Protein AF-K1U0S3-F1 (afdb_monomer_lite)

Radius of gyration: 17.34 Å; chains: 1; bounding box: 49×34×53 Å

Structure (mmCIF, N/CA/C/O backbone):
data_AF-K1U0S3-F1
#
_entry.id   AF-K1U0S3-F1
#
loop_
_atom_site.group_PDB
_atom_site.id
_atom_site.type_symbol
_atom_site.label_atom_id
_atom_site.label_alt_id
_atom_site.label_comp_id
_atom_site.label_asym_id
_atom_site.label_entity_id
_atom_site.label_seq_id
_atom_site.pdbx_PDB_ins_code
_atom_site.Cartn_x
_atom_site.Cartn_y
_atom_site.Cartn_z
_atom_site.occupancy
_atom_site.B_iso_or_equiv
_atom_site.auth_seq_id
_atom_site.auth_comp_id
_atom_site.auth_asym_id
_atom_site.auth_atom_id
_atom_site.pdbx_PDB_model_num
ATOM 1 N N . SER A 1 1 ? 15.479 1.630 17.127 1.00 52.34 1 SER A N 1
ATOM 2 C CA . SER A 1 1 ? 14.117 1.085 17.290 1.00 52.34 1 SER A CA 1
ATOM 3 C C . SER A 1 1 ? 14.225 -0.429 17.315 1.00 52.34 1 SER A C 1
ATOM 5 O O . SER A 1 1 ? 14.933 -0.971 16.481 1.00 52.34 1 SER A O 1
ATOM 7 N N . GLY A 1 2 ? 13.607 -1.102 18.288 1.00 76.00 2 GLY A N 1
ATOM 8 C CA . GLY A 1 2 ? 13.521 -2.566 18.335 1.00 76.00 2 GLY A CA 1
ATOM 9 C C . GLY A 1 2 ? 12.094 -2.990 18.016 1.00 76.00 2 GLY A C 1
ATOM 10 O O . GLY A 1 2 ? 11.308 -3.183 18.935 1.00 76.00 2 GLY A O 1
ATOM 11 N N . ALA A 1 3 ? 11.734 -3.008 16.731 1.00 90.06 3 ALA A N 1
ATOM 12 C CA . ALA A 1 3 ? 10.454 -3.563 16.305 1.00 90.06 3 ALA A CA 1
ATOM 13 C C . ALA A 1 3 ? 10.560 -5.094 16.262 1.00 90.06 3 ALA A C 1
ATOM 15 O O . ALA A 1 3 ? 11.598 -5.628 15.867 1.00 90.06 3 ALA A O 1
ATOM 16 N N . TYR A 1 4 ? 9.493 -5.781 16.656 1.00 93.50 4 TYR A N 1
ATOM 17 C CA . TYR A 1 4 ? 9.371 -7.234 16.592 1.00 93.50 4 TYR A CA 1
ATOM 18 C C . TYR A 1 4 ? 8.106 -7.595 15.821 1.00 93.50 4 TYR A C 1
ATOM 20 O O . TYR A 1 4 ? 7.047 -7.022 16.068 1.00 93.50 4 TYR A O 1
ATOM 28 N N . VAL A 1 5 ? 8.219 -8.560 14.913 1.00 95.38 5 VAL A N 1
ATOM 29 C CA . VAL A 1 5 ? 7.106 -9.103 14.134 1.00 95.38 5 VAL A CA 1
ATOM 30 C C . VAL A 1 5 ? 7.185 -10.626 14.192 1.00 95.38 5 VAL A C 1
ATOM 32 O O . VAL A 1 5 ? 8.215 -11.208 13.848 1.00 95.38 5 VAL A O 1
ATOM 35 N N . MET A 1 6 ? 6.110 -11.275 14.642 1.00 95.31 6 MET A N 1
ATOM 36 C CA . MET A 1 6 ? 6.002 -12.731 14.676 1.00 95.31 6 MET A CA 1
ATOM 37 C C . MET A 1 6 ? 5.524 -13.255 13.322 1.00 95.31 6 MET A C 1
ATOM 39 O O . MET A 1 6 ? 4.383 -13.036 12.920 1.00 95.31 6 MET A O 1
ATOM 43 N N . SER A 1 7 ? 6.413 -13.967 12.632 1.00 93.19 7 SER A N 1
ATOM 44 C CA . SER A 1 7 ? 6.102 -14.636 11.370 1.00 93.19 7 SER A CA 1
ATOM 45 C C . SER A 1 7 ? 5.192 -15.861 11.591 1.00 93.19 7 SER A C 1
ATOM 47 O O . SER A 1 7 ? 5.414 -16.586 12.565 1.00 93.19 7 SER A O 1
ATOM 49 N N . PRO A 1 8 ? 4.224 -16.147 10.693 1.00 93.44 8 PRO A N 1
ATOM 50 C CA . PRO A 1 8 ? 3.930 -15.429 9.449 1.00 93.44 8 PRO A CA 1
ATOM 51 C C . PRO A 1 8 ? 3.064 -14.183 9.665 1.00 93.44 8 PRO A C 1
ATOM 53 O O . PRO A 1 8 ? 1.907 -14.282 10.061 1.00 93.44 8 PRO A O 1
ATOM 56 N N . ALA A 1 9 ? 3.601 -13.017 9.323 1.00 94.62 9 ALA A N 1
ATOM 57 C CA . ALA A 1 9 ? 2.864 -11.768 9.186 1.00 94.62 9 ALA A CA 1
ATOM 58 C C . ALA A 1 9 ? 3.238 -11.124 7.846 1.00 94.62 9 ALA A C 1
ATOM 60 O O . ALA A 1 9 ? 4.341 -11.356 7.345 1.00 94.62 9 ALA A O 1
ATOM 61 N N . LEU A 1 10 ? 2.295 -10.397 7.247 1.00 96.00 10 LEU A N 1
ATOM 62 C CA . LEU A 1 10 ? 2.475 -9.736 5.958 1.00 96.00 10 LEU A CA 1
ATOM 63 C C . LEU A 1 10 ? 2.180 -8.244 6.086 1.00 96.00 10 LEU A C 1
ATOM 65 O O . LEU A 1 10 ? 1.066 -7.836 6.430 1.00 96.00 10 LEU A O 1
ATOM 69 N N . GLU A 1 11 ? 3.166 -7.423 5.747 1.00 96.50 11 GLU A N 1
ATOM 70 C CA . GLU A 1 11 ? 3.048 -5.971 5.727 1.00 96.50 11 GLU A CA 1
ATOM 71 C C . GLU A 1 11 ? 2.938 -5.433 4.299 1.00 96.50 11 GLU A C 1
ATOM 73 O O . GLU A 1 11 ? 3.607 -5.898 3.374 1.00 96.50 11 GLU A O 1
ATOM 78 N N . GLY A 1 12 ? 2.110 -4.403 4.114 1.00 95.56 12 GLY A N 1
ATOM 79 C CA . GLY A 1 12 ? 2.077 -3.657 2.859 1.00 95.56 12 GLY A CA 1
ATOM 80 C C . GLY A 1 12 ? 3.432 -3.004 2.566 1.00 95.56 12 GLY A C 1
ATOM 81 O O . GLY A 1 12 ? 4.156 -2.598 3.481 1.00 95.56 12 GLY A O 1
ATOM 82 N N . ALA A 1 13 ? 3.772 -2.852 1.286 1.00 93.62 13 ALA A N 1
ATOM 83 C CA . ALA A 1 13 ? 5.022 -2.215 0.871 1.00 93.62 13 ALA A CA 1
ATOM 84 C C . ALA A 1 13 ? 5.184 -0.820 1.502 1.00 93.62 13 ALA A C 1
ATOM 86 O O . ALA A 1 13 ? 4.211 -0.082 1.633 1.00 93.62 13 ALA A O 1
ATOM 87 N N . PHE A 1 14 ? 6.408 -0.443 1.885 1.00 93.75 14 PHE A N 1
ATOM 88 C CA . PHE A 1 14 ? 6.705 0.828 2.568 1.00 93.75 14 PHE A CA 1
ATOM 89 C C . PHE A 1 14 ? 5.961 1.038 3.900 1.00 93.75 14 PHE A C 1
ATOM 91 O O . PHE A 1 14 ? 5.760 2.180 4.323 1.00 93.75 14 PHE A O 1
ATOM 98 N N . THR A 1 15 ? 5.554 -0.030 4.589 1.00 95.62 15 THR A N 1
ATOM 99 C CA . THR A 1 15 ? 4.983 0.093 5.936 1.00 95.62 15 THR A CA 1
ATOM 100 C C . THR A 1 15 ? 6.069 0.400 6.964 1.00 95.62 15 THR A C 1
ATOM 102 O O . THR A 1 15 ? 7.077 -0.298 7.058 1.00 95.62 15 THR A O 1
ATOM 105 N N . MET A 1 16 ? 5.860 1.440 7.770 1.00 95.50 16 MET A N 1
ATOM 106 C CA . MET A 1 16 ? 6.682 1.695 8.952 1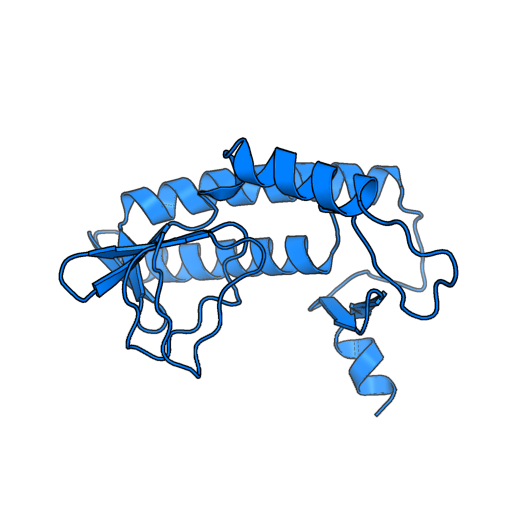.00 95.50 16 MET A CA 1
ATOM 107 C C . MET A 1 16 ? 6.134 0.878 10.124 1.00 95.50 16 MET A C 1
ATOM 109 O O . MET A 1 16 ? 4.984 1.073 10.516 1.00 95.50 16 MET A O 1
ATOM 113 N N . VAL A 1 17 ? 6.963 0.014 10.708 1.00 95.81 17 VAL A N 1
ATOM 114 C CA . VAL A 1 17 ? 6.583 -0.859 11.830 1.00 95.81 17 VAL A CA 1
ATOM 115 C C . VAL A 1 17 ? 7.220 -0.375 13.132 1.00 95.81 17 VAL A C 1
ATOM 117 O O . VAL A 1 17 ? 8.413 -0.061 13.176 1.00 95.81 17 VAL A O 1
ATOM 120 N N . MET A 1 18 ? 6.433 -0.318 14.209 1.00 96.19 18 MET A N 1
ATOM 121 C CA . MET A 1 18 ? 6.891 0.099 15.533 1.00 96.19 18 MET A CA 1
ATOM 122 C C . MET A 1 18 ? 6.225 -0.711 16.649 1.00 96.19 18 MET A C 1
ATOM 124 O O . MET A 1 18 ? 5.009 -0.689 16.794 1.00 96.19 18 MET A O 1
ATOM 128 N N . GLY A 1 19 ? 7.048 -1.313 17.512 1.00 95.62 19 GLY A N 1
ATOM 129 C CA . GLY A 1 19 ? 6.598 -2.080 18.677 1.00 95.62 19 GLY A CA 1
ATOM 130 C C . GLY A 1 19 ? 6.632 -3.592 18.444 1.00 95.62 19 GLY A C 1
ATOM 131 O O . GLY A 1 19 ? 7.375 -4.056 17.578 1.00 95.62 19 GLY A O 1
ATOM 132 N N . HIS A 1 20 ? 5.892 -4.355 19.257 1.00 95.44 20 HIS A N 1
ATOM 133 C CA . HIS A 1 20 ? 5.933 -5.824 19.265 1.00 95.44 20 HIS A CA 1
ATOM 134 C C . HIS A 1 20 ? 4.630 -6.431 18.734 1.00 95.44 20 HIS A C 1
ATOM 136 O O . HIS A 1 20 ? 3.624 -6.507 19.430 1.00 95.44 20 HIS A O 1
ATOM 142 N N . HIS A 1 21 ? 4.661 -6.916 17.499 1.00 95.94 21 HIS A N 1
ATOM 143 C CA . HIS A 1 21 ? 3.521 -7.508 16.812 1.00 95.94 21 HIS A CA 1
ATOM 144 C C . HIS A 1 21 ? 3.604 -9.035 16.879 1.00 95.94 21 HIS A C 1
ATOM 146 O O . HIS A 1 21 ? 4.272 -9.668 16.068 1.00 95.94 21 HIS A O 1
ATOM 152 N N . THR A 1 22 ? 2.939 -9.643 17.862 1.00 93.81 22 THR A N 1
ATOM 153 C CA . THR A 1 22 ? 2.934 -11.105 18.080 1.00 93.81 22 THR A CA 1
ATOM 154 C C . THR A 1 22 ? 1.844 -11.840 17.296 1.00 93.81 22 THR A C 1
ATOM 156 O O . THR A 1 22 ? 1.819 -13.066 17.268 1.00 93.81 22 THR A O 1
ATOM 159 N N . HIS A 1 23 ? 0.936 -11.114 16.642 1.00 92.12 23 HIS A N 1
ATOM 160 C CA . HIS A 1 23 ? -0.129 -11.703 15.838 1.00 92.12 23 HIS A CA 1
ATOM 161 C C . HIS A 1 23 ? 0.249 -11.776 14.355 1.00 92.12 23 HIS A C 1
ATOM 163 O O . HIS A 1 23 ? 0.803 -10.832 13.790 1.00 92.12 23 HIS A O 1
ATOM 169 N N . HIS A 1 24 ? -0.155 -12.879 13.722 1.00 93.88 24 HIS A N 1
ATOM 170 C CA . HIS A 1 24 ? -0.001 -13.168 12.291 1.00 93.88 24 HIS A CA 1
ATOM 171 C C . HIS A 1 24 ? -0.968 -12.328 11.440 1.00 93.88 24 HIS A C 1
ATOM 173 O O . HIS A 1 24 ? -1.972 -12.853 10.938 1.00 93.88 24 HIS A O 1
ATOM 179 N N . HIS A 1 25 ? -0.751 -11.016 11.405 1.00 95.56 25 HIS A N 1
ATOM 180 C CA . HIS A 1 25 ? -1.581 -10.064 10.676 1.00 95.56 25 HIS A CA 1
ATOM 181 C C . HIS A 1 25 ? -1.295 -10.099 9.173 1.00 95.56 25 HIS A C 1
ATOM 183 O O . HIS A 1 25 ? -0.206 -10.482 8.749 1.00 95.56 25 HIS A O 1
ATOM 189 N N . ASP A 1 26 ? -2.277 -9.678 8.377 1.00 96.56 26 ASP A N 1
ATOM 190 C CA . ASP A 1 26 ? -2.116 -9.504 6.932 1.00 96.56 26 ASP A CA 1
ATOM 191 C C . ASP A 1 26 ? -2.608 -8.120 6.509 1.00 96.56 26 ASP A C 1
ATOM 193 O O . ASP A 1 26 ? -3.804 -7.839 6.426 1.00 96.56 26 ASP A O 1
ATOM 197 N N . THR A 1 27 ? -1.649 -7.240 6.261 1.00 96.62 27 THR A N 1
ATOM 198 C CA . THR A 1 27 ? -1.861 -5.863 5.813 1.00 96.62 27 THR A CA 1
ATOM 199 C C . THR A 1 27 ? -1.249 -5.624 4.437 1.00 96.62 27 THR A C 1
ATOM 201 O O . THR A 1 27 ? -1.017 -4.478 4.056 1.00 96.62 27 THR A O 1
ATOM 204 N N . SER A 1 28 ? -1.010 -6.695 3.670 1.00 94.50 28 SER A N 1
ATOM 205 C CA . SER A 1 28 ? -0.411 -6.642 2.328 1.00 94.50 28 SER A CA 1
ATOM 206 C C . SER A 1 28 ? -1.159 -5.706 1.369 1.00 94.50 28 SER A C 1
ATOM 208 O O . SER A 1 28 ? -0.539 -5.054 0.530 1.00 94.50 28 SER A O 1
ATOM 210 N N . ALA A 1 29 ? -2.477 -5.572 1.548 1.00 94.31 29 ALA A N 1
ATOM 211 C CA . ALA A 1 29 ? -3.326 -4.659 0.788 1.00 94.31 29 ALA A CA 1
ATOM 212 C C . ALA A 1 29 ? -3.114 -3.168 1.119 1.00 94.31 29 ALA A C 1
ATOM 214 O O . ALA A 1 29 ? -3.593 -2.326 0.374 1.00 94.31 29 ALA A O 1
ATOM 215 N N . PHE A 1 30 ? -2.416 -2.809 2.203 1.00 97.88 30 PHE A N 1
ATOM 216 C CA . PHE A 1 30 ? -2.314 -1.430 2.701 1.00 97.88 30 PHE A CA 1
ATOM 217 C C . PHE A 1 30 ? -0.876 -0.890 2.620 1.00 97.88 30 PHE A C 1
ATOM 219 O O . PHE A 1 30 ? -0.199 -0.771 3.649 1.00 97.88 30 PHE A O 1
ATOM 226 N N . PRO A 1 31 ? -0.372 -0.520 1.428 1.00 97.06 31 PRO A N 1
ATOM 227 C CA . PRO A 1 31 ? 0.973 0.029 1.292 1.00 97.06 31 PRO A CA 1
ATOM 228 C C . PRO A 1 31 ? 1.089 1.404 1.966 1.00 97.06 31 PRO A C 1
ATOM 230 O O . PRO A 1 31 ? 0.094 2.092 2.205 1.00 97.06 31 PRO A O 1
ATOM 233 N N . PHE A 1 32 ? 2.318 1.827 2.253 1.00 97.44 32 PHE A N 1
ATOM 234 C CA . PHE A 1 32 ? 2.648 3.107 2.881 1.00 97.44 32 PHE A CA 1
ATOM 235 C C . PHE A 1 32 ? 1.933 3.338 4.218 1.00 97.44 32 PHE A C 1
ATOM 237 O O . PHE A 1 32 ? 1.585 4.468 4.565 1.00 97.44 32 PHE A O 1
ATOM 244 N N . SER A 1 33 ? 1.689 2.280 4.982 1.00 98.00 33 SER A N 1
ATOM 245 C CA . SER A 1 33 ? 0.993 2.374 6.263 1.00 98.00 33 SER A CA 1
ATOM 246 C C . SER A 1 33 ? 1.954 2.602 7.422 1.00 98.00 33 SER A C 1
ATOM 248 O O . SER A 1 33 ? 3.157 2.375 7.314 1.00 98.00 33 SER A O 1
ATOM 250 N N . TYR A 1 34 ? 1.421 3.034 8.561 1.00 97.50 34 TYR A N 1
ATOM 251 C CA . TYR A 1 34 ? 2.094 2.836 9.846 1.00 97.50 34 TYR A CA 1
ATOM 252 C C . TYR A 1 34 ? 1.418 1.686 10.578 1.00 97.50 34 TYR A C 1
ATOM 254 O O . TYR A 1 34 ? 0.194 1.678 10.705 1.00 97.50 34 TYR A O 1
ATOM 262 N N . LEU A 1 35 ? 2.217 0.757 11.085 1.00 97.56 35 LEU A N 1
ATOM 263 C CA . LEU A 1 35 ? 1.784 -0.316 11.962 1.00 97.56 35 LEU A CA 1
ATOM 264 C C . LEU A 1 35 ? 2.423 -0.089 13.333 1.00 97.56 35 LEU A C 1
ATOM 266 O O . LEU A 1 35 ? 3.645 -0.131 13.470 1.00 97.56 35 LEU A O 1
ATOM 270 N N . ILE A 1 36 ? 1.597 0.227 14.329 1.00 97.31 36 ILE A N 1
ATOM 271 C CA . ILE A 1 36 ? 2.061 0.611 15.665 1.00 97.31 36 ILE A CA 1
ATOM 272 C C . ILE A 1 36 ? 1.412 -0.287 16.708 1.00 97.31 36 ILE A C 1
ATOM 274 O O . ILE A 1 36 ? 0.187 -0.379 16.776 1.00 97.31 36 ILE A O 1
ATOM 278 N N . GLU A 1 37 ? 2.225 -0.935 17.534 1.00 96.38 37 GLU A N 1
ATOM 279 C CA . GLU A 1 37 ? 1.731 -1.622 18.721 1.00 96.38 37 GLU A CA 1
ATOM 280 C C . GLU A 1 37 ? 1.374 -0.600 19.800 1.00 96.38 37 GLU A C 1
ATOM 282 O O . GLU A 1 37 ? 2.128 0.331 20.101 1.00 96.38 37 GLU A O 1
ATOM 287 N N . LYS A 1 38 ? 0.184 -0.767 20.369 1.00 94.56 38 LYS A N 1
ATOM 288 C CA . LYS A 1 38 ? -0.249 -0.041 21.552 1.00 94.56 38 LYS A CA 1
ATOM 289 C C . LYS A 1 38 ? -1.183 -0.927 22.361 1.00 94.56 38 LYS A C 1
ATOM 291 O O . LYS A 1 38 ? -2.205 -1.364 21.839 1.00 94.56 38 LYS A O 1
ATOM 296 N N . GLN A 1 39 ? -0.895 -1.085 23.653 1.00 90.12 39 GLN A N 1
ATOM 297 C CA . GLN A 1 39 ? -1.729 -1.877 24.568 1.00 90.12 39 GLN A CA 1
ATOM 298 C C . GLN A 1 39 ? -1.948 -3.304 24.037 1.00 90.12 39 GLN A C 1
ATOM 300 O O . GLN A 1 39 ? -3.082 -3.772 23.986 1.00 90.12 39 GLN A O 1
ATOM 305 N N . GLU A 1 40 ? -0.874 -3.949 23.571 1.00 90.19 40 GLU A N 1
ATOM 306 C CA . GLU A 1 40 ? -0.869 -5.319 23.031 1.00 90.19 40 GLU A CA 1
ATOM 307 C C . GLU A 1 40 ? -1.691 -5.497 21.740 1.00 90.19 40 GLU A C 1
ATOM 309 O O . GLU A 1 40 ? -1.845 -6.604 21.228 1.00 90.19 40 GLU A O 1
ATOM 314 N N . ARG A 1 41 ? -2.198 -4.401 21.161 1.00 94.75 41 ARG A N 1
ATOM 315 C CA . ARG A 1 41 ? -2.945 -4.393 19.899 1.00 94.75 41 ARG A CA 1
ATOM 316 C C . ARG A 1 41 ? -2.120 -3.734 18.806 1.00 94.75 41 ARG A C 1
ATOM 318 O O . ARG A 1 41 ? -1.444 -2.730 19.021 1.00 94.75 41 ARG A O 1
ATOM 325 N N . SER A 1 42 ? -2.231 -4.276 17.599 1.00 97.38 42 SER A N 1
ATOM 326 C CA . SER A 1 42 ? -1.607 -3.708 16.405 1.00 97.38 42 SER A CA 1
ATOM 327 C C . SER A 1 42 ? -2.561 -2.719 15.745 1.00 97.38 42 SER A C 1
ATOM 329 O O . SER A 1 42 ? -3.612 -3.114 15.241 1.00 97.38 42 SER A O 1
ATOM 331 N N . PHE A 1 43 ? -2.205 -1.438 15.745 1.00 98.12 43 PHE A N 1
ATOM 332 C CA . PHE A 1 43 ? -2.972 -0.388 15.086 1.00 98.12 43 PHE A CA 1
ATOM 333 C C . PHE A 1 43 ? -2.390 -0.087 13.712 1.00 98.12 43 PHE A C 1
ATOM 335 O O . PHE A 1 43 ? -1.219 0.279 13.593 1.00 98.12 43 PHE A O 1
ATOM 342 N N . LEU A 1 44 ? -3.232 -0.196 12.690 1.00 98.50 44 LEU A N 1
ATOM 343 C CA . LEU A 1 44 ? -2.895 0.164 11.325 1.00 98.50 44 LEU A CA 1
ATOM 344 C C . LEU A 1 44 ? -3.399 1.583 11.036 1.00 98.50 44 LEU A C 1
ATOM 346 O O . LEU A 1 44 ? -4.552 1.930 11.301 1.00 98.50 44 LEU A O 1
ATOM 350 N N . MET A 1 45 ? -2.522 2.413 10.481 1.00 98.56 45 MET A N 1
ATOM 351 C CA . MET A 1 45 ? -2.850 3.735 9.956 1.00 98.56 45 MET A CA 1
ATOM 352 C C . MET A 1 45 ? -2.592 3.737 8.447 1.00 98.56 45 MET A C 1
ATOM 354 O O . MET A 1 45 ? -1.451 3.974 8.027 1.00 98.56 45 MET A O 1
ATOM 358 N N . PRO A 1 46 ? -3.631 3.456 7.640 1.00 98.56 46 PRO A N 1
ATOM 359 C CA . PRO A 1 46 ? -3.486 3.293 6.202 1.00 98.56 46 PRO A CA 1
ATOM 360 C C . PRO A 1 46 ? -2.953 4.562 5.533 1.00 98.56 46 PRO A C 1
ATOM 362 O O . PRO A 1 46 ? -3.402 5.673 5.831 1.00 98.56 46 PRO A O 1
ATOM 365 N N . GLY A 1 47 ? -1.961 4.403 4.658 1.00 98.06 47 GLY A N 1
ATOM 366 C CA . GLY A 1 47 ? -1.371 5.488 3.870 1.00 98.06 47 GLY A CA 1
ATOM 367 C C . GLY A 1 47 ? -0.610 6.553 4.673 1.00 98.06 47 GLY A C 1
ATOM 368 O O . GLY A 1 47 ? -0.163 7.542 4.097 1.00 98.06 47 GLY A O 1
ATOM 369 N N . ALA A 1 48 ? -0.440 6.398 5.992 1.00 97.69 48 ALA A N 1
ATOM 370 C CA . ALA A 1 48 ? 0.195 7.409 6.842 1.00 97.69 48 ALA A CA 1
ATOM 371 C C . ALA A 1 48 ? 1.631 7.762 6.406 1.00 97.69 48 ALA A C 1
ATOM 373 O O . ALA A 1 48 ? 2.045 8.923 6.508 1.00 97.69 48 ALA A O 1
ATOM 374 N N . ASN A 1 49 ? 2.364 6.787 5.865 1.00 96.69 49 ASN A N 1
ATOM 375 C CA . ASN A 1 49 ? 3.732 6.964 5.397 1.00 96.69 49 ASN A CA 1
ATOM 376 C C . ASN A 1 49 ? 3.821 7.738 4.067 1.00 96.69 49 ASN A C 1
ATOM 378 O O . ASN A 1 49 ? 4.891 8.247 3.747 1.00 96.69 49 ASN A O 1
ATOM 382 N N . LEU A 1 50 ? 2.720 7.918 3.319 1.00 95.62 50 LEU A N 1
ATOM 383 C CA . LEU A 1 50 ? 2.704 8.720 2.078 1.00 95.62 50 LEU A CA 1
ATOM 384 C C . LEU A 1 50 ? 3.106 10.182 2.316 1.00 95.62 50 LEU A C 1
ATOM 386 O O . LEU A 1 50 ? 3.623 10.842 1.423 1.00 95.62 50 LEU A O 1
ATOM 390 N N . THR A 1 51 ? 2.859 10.698 3.523 1.00 90.94 51 THR A N 1
ATOM 391 C CA . THR A 1 51 ? 3.150 12.096 3.887 1.00 90.94 51 THR A CA 1
ATOM 392 C C . THR A 1 51 ? 4.466 12.277 4.640 1.00 90.94 51 THR A C 1
ATOM 394 O O . THR A 1 51 ? 4.717 13.353 5.179 1.00 90.94 51 THR A O 1
ATOM 397 N N . SER A 1 52 ? 5.292 11.232 4.740 1.00 91.62 52 SER A N 1
ATOM 398 C CA . SER A 1 52 ? 6.523 11.283 5.525 1.00 91.62 52 SER A CA 1
ATOM 399 C C . SER A 1 52 ? 7.732 11.666 4.663 1.00 91.62 52 SER A C 1
ATOM 401 O O . SER A 1 52 ? 7.917 11.172 3.550 1.00 91.62 52 SER A O 1
ATOM 403 N N . TYR A 1 53 ? 8.621 12.496 5.219 1.00 88.62 53 TYR A N 1
ATOM 404 C CA . TYR A 1 53 ? 9.955 12.719 4.643 1.00 88.62 53 TYR A CA 1
ATOM 405 C C . TYR A 1 53 ? 10.786 11.429 4.594 1.00 88.62 53 TYR A C 1
ATOM 407 O O . TYR A 1 53 ? 11.689 11.314 3.772 1.00 88.62 53 TYR A O 1
ATOM 415 N N . GLY A 1 54 ? 10.487 10.461 5.470 1.00 90.06 54 GLY A N 1
ATOM 416 C CA . GLY A 1 54 ? 11.143 9.157 5.484 1.00 90.06 54 GLY A CA 1
ATOM 417 C C . GLY A 1 54 ? 10.941 8.411 4.169 1.00 90.06 54 GLY A C 1
ATOM 418 O O . GLY A 1 54 ? 11.921 7.952 3.595 1.00 90.06 54 GLY A O 1
ATOM 419 N N . THR A 1 55 ? 9.707 8.386 3.658 1.00 91.81 55 THR A N 1
ATOM 420 C CA . THR A 1 55 ? 9.370 7.754 2.376 1.00 91.81 55 THR A CA 1
ATOM 421 C C . THR A 1 55 ? 10.095 8.413 1.216 1.00 91.81 55 THR A C 1
ATOM 423 O O . THR A 1 55 ? 10.748 7.716 0.451 1.00 91.81 55 THR A O 1
ATOM 426 N N . VAL A 1 56 ? 10.043 9.745 1.106 1.00 91.06 56 VAL A N 1
ATOM 427 C CA . VAL A 1 56 ? 10.740 10.479 0.031 1.00 91.06 56 VAL A CA 1
ATOM 428 C C . VAL A 1 56 ? 12.234 10.172 0.062 1.00 91.06 56 VAL A C 1
ATOM 430 O O . VAL A 1 56 ? 12.810 9.760 -0.941 1.00 91.06 56 VAL A O 1
ATOM 433 N N . ARG A 1 57 ? 12.843 10.274 1.247 1.00 91.88 57 ARG A N 1
ATOM 434 C CA . ARG A 1 57 ? 14.257 9.962 1.428 1.00 91.88 57 ARG A CA 1
ATOM 435 C C . ARG A 1 57 ? 14.568 8.523 1.039 1.00 91.88 57 ARG A C 1
ATOM 437 O O . ARG A 1 57 ? 15.594 8.299 0.418 1.00 91.88 57 ARG A O 1
ATOM 444 N N . ASP A 1 58 ? 13.748 7.549 1.427 1.00 89.88 58 ASP A N 1
ATOM 445 C CA . ASP A 1 58 ? 14.006 6.146 1.101 1.00 89.88 58 ASP A CA 1
ATOM 446 C C . ASP A 1 58 ? 13.873 5.889 -0.408 1.00 89.88 58 ASP A C 1
ATOM 448 O O . ASP A 1 58 ? 14.733 5.216 -0.976 1.00 89.88 58 ASP A O 1
ATOM 452 N N . LEU A 1 59 ? 12.884 6.496 -1.070 1.00 91.12 59 LEU A N 1
ATOM 453 C CA . LEU A 1 59 ? 12.710 6.430 -2.524 1.00 91.12 59 LEU A CA 1
ATOM 454 C C . LEU A 1 59 ? 13.896 7.028 -3.293 1.00 91.12 59 LEU A C 1
ATOM 456 O O . LEU A 1 59 ? 14.294 6.472 -4.307 1.00 91.12 59 LEU A O 1
ATOM 460 N N . GLU A 1 60 ? 14.495 8.117 -2.809 1.00 92.81 60 GLU A N 1
ATOM 461 C CA . GLU A 1 60 ? 15.682 8.733 -3.429 1.00 92.81 60 GLU A CA 1
ATOM 462 C C . GLU A 1 60 ? 16.981 7.991 -3.082 1.00 92.81 60 GLU A C 1
ATOM 464 O O . GLU A 1 60 ? 17.897 7.853 -3.897 1.00 92.81 60 GLU A O 1
ATOM 469 N N . LYS A 1 61 ? 17.071 7.495 -1.846 1.00 93.25 61 LYS A N 1
ATOM 470 C CA . LYS A 1 61 ? 18.270 6.872 -1.283 1.00 93.25 61 LYS A CA 1
ATOM 471 C C . LYS A 1 61 ? 18.619 5.561 -1.971 1.00 93.25 61 LYS A C 1
ATOM 473 O O . LYS A 1 61 ? 19.807 5.301 -2.145 1.00 93.25 61 LYS A O 1
ATOM 478 N N . TRP A 1 62 ? 17.640 4.708 -2.274 1.00 91.19 62 TRP A N 1
ATOM 479 C CA . TRP A 1 62 ? 17.926 3.385 -2.840 1.00 91.19 62 TRP A CA 1
ATOM 480 C C . TRP A 1 62 ? 18.511 3.451 -4.258 1.00 91.19 62 TRP A C 1
ATOM 482 O O . TRP A 1 62 ? 19.579 2.867 -4.439 1.00 91.19 62 TRP A O 1
ATOM 492 N N . PRO A 1 63 ? 17.944 4.223 -5.208 1.00 93.12 63 PRO A N 1
ATOM 493 C CA . PRO A 1 63 ? 18.573 4.472 -6.506 1.00 93.12 63 PRO A CA 1
ATOM 494 C C . PRO A 1 63 ? 19.973 5.066 -6.375 1.00 93.12 63 PRO A C 1
ATOM 496 O O . PRO A 1 63 ? 20.917 4.577 -6.984 1.00 93.12 63 PRO A O 1
ATOM 499 N N . ALA A 1 64 ? 20.136 6.091 -5.531 1.00 95.19 64 ALA A N 1
ATOM 500 C CA . ALA A 1 64 ? 21.419 6.774 -5.360 1.00 95.19 64 ALA A CA 1
ATOM 501 C C . ALA A 1 64 ? 22.515 5.877 -4.755 1.00 95.19 64 ALA A C 1
ATOM 503 O O . ALA A 1 64 ? 23.700 6.190 -4.853 1.00 95.19 64 ALA A O 1
ATOM 504 N N . ARG A 1 65 ? 22.129 4.779 -4.096 1.00 94.31 65 ARG A N 1
ATOM 505 C CA . ARG A 1 65 ? 23.042 3.790 -3.512 1.00 94.31 65 ARG A CA 1
ATOM 506 C C . ARG A 1 65 ? 23.211 2.543 -4.372 1.00 94.31 65 ARG A C 1
ATOM 508 O O . ARG A 1 65 ? 23.951 1.650 -3.957 1.00 94.31 65 ARG A O 1
ATOM 515 N N . ASP A 1 66 ? 22.556 2.460 -5.529 1.00 93.38 66 ASP A N 1
ATOM 516 C CA . ASP A 1 66 ? 22.756 1.339 -6.438 1.00 93.38 66 ASP A CA 1
ATOM 517 C C . ASP A 1 66 ? 24.130 1.450 -7.115 1.00 93.38 66 ASP A C 1
ATOM 519 O O . ASP A 1 66 ? 24.320 2.148 -8.106 1.00 93.38 66 ASP A O 1
ATOM 523 N N . GLY A 1 67 ? 25.120 0.775 -6.529 1.00 93.06 67 GLY A N 1
ATOM 524 C CA . GLY A 1 67 ? 26.491 0.701 -7.035 1.00 93.06 67 GLY A CA 1
ATOM 525 C C . GLY A 1 67 ? 26.778 -0.551 -7.865 1.00 93.06 67 GLY A C 1
ATOM 526 O O . GLY A 1 67 ? 27.946 -0.904 -8.038 1.00 93.06 67 GLY A O 1
ATOM 527 N N . ARG A 1 68 ? 25.750 -1.287 -8.313 1.00 93.38 68 ARG A N 1
ATOM 528 C CA . ARG A 1 68 ? 25.942 -2.547 -9.045 1.00 93.38 68 ARG A CA 1
ATOM 529 C C . ARG A 1 68 ? 26.624 -2.296 -10.390 1.00 93.38 68 ARG A C 1
ATOM 531 O O . ARG A 1 68 ? 26.099 -1.598 -11.251 1.00 93.38 68 ARG A O 1
ATOM 538 N N . THR A 1 69 ? 27.766 -2.946 -10.598 1.00 94.56 69 THR A N 1
ATOM 539 C CA . THR A 1 69 ? 28.496 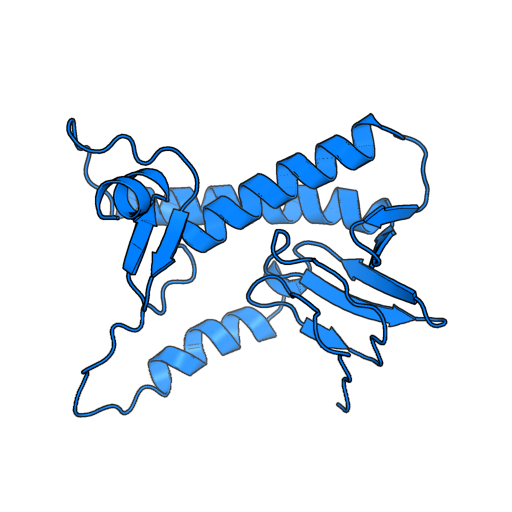-2.942 -11.877 1.00 94.56 69 THR A CA 1
ATOM 540 C C . THR A 1 69 ? 28.003 -4.019 -12.843 1.00 94.56 69 THR A C 1
ATOM 542 O O . THR A 1 69 ? 28.165 -3.886 -14.052 1.00 94.56 69 THR A O 1
ATOM 545 N N . VAL A 1 70 ? 27.381 -5.080 -12.322 1.00 92.44 70 VAL A N 1
ATOM 546 C CA . VAL A 1 70 ? 26.769 -6.163 -13.100 1.00 92.44 70 VAL A CA 1
ATOM 547 C C . VAL A 1 70 ? 25.307 -6.294 -12.672 1.00 92.44 70 VAL A C 1
ATOM 549 O O . VAL A 1 70 ? 25.021 -6.636 -11.527 1.00 92.44 70 VAL A O 1
ATOM 552 N N . GLN A 1 71 ? 24.378 -6.020 -13.587 1.00 89.06 71 GLN A N 1
ATOM 553 C CA . GLN A 1 71 ? 22.938 -5.938 -13.315 1.00 89.06 71 GLN A CA 1
ATOM 554 C C . GLN A 1 71 ? 22.221 -7.208 -13.794 1.00 89.06 71 GLN A C 1
ATOM 556 O O . GLN A 1 71 ? 21.579 -7.216 -14.839 1.00 89.06 71 GLN A O 1
ATOM 561 N N . ARG A 1 72 ? 22.386 -8.316 -13.058 1.00 89.56 72 ARG A N 1
ATOM 562 C CA . ARG A 1 72 ? 21.709 -9.592 -13.382 1.00 89.56 72 ARG A CA 1
ATOM 563 C C . ARG A 1 72 ? 20.237 -9.607 -12.968 1.00 89.56 72 ARG A C 1
ATOM 565 O O . ARG A 1 72 ? 19.452 -10.308 -13.594 1.00 89.56 72 ARG A O 1
ATOM 572 N N . ASP A 1 73 ? 19.893 -8.820 -11.954 1.00 87.81 73 ASP A N 1
ATOM 573 C CA . ASP A 1 73 ? 18.533 -8.684 -11.440 1.00 87.81 73 ASP A CA 1
ATOM 574 C C . ASP A 1 73 ? 17.896 -7.392 -11.956 1.00 87.81 73 ASP A C 1
ATOM 576 O O . ASP A 1 73 ? 18.517 -6.318 -11.895 1.00 87.81 73 ASP A O 1
ATOM 580 N N . ALA A 1 74 ? 16.640 -7.481 -12.395 1.00 88.62 74 ALA A N 1
ATOM 581 C CA . ALA A 1 74 ? 15.828 -6.309 -12.680 1.00 88.62 74 ALA A CA 1
ATOM 582 C C . ALA A 1 74 ? 15.365 -5.695 -11.351 1.00 88.62 74 ALA A C 1
ATOM 584 O O . ALA A 1 74 ? 14.648 -6.317 -10.574 1.00 88.62 74 ALA A O 1
ATOM 585 N N . ILE A 1 75 ? 15.806 -4.467 -11.072 1.00 89.31 75 ILE A N 1
ATOM 586 C CA . ILE A 1 75 ? 15.320 -3.682 -9.935 1.00 89.31 75 ILE A CA 1
ATOM 587 C C . ILE A 1 75 ? 14.631 -2.458 -10.507 1.00 89.31 75 ILE A C 1
ATOM 589 O O . ILE A 1 75 ? 15.268 -1.644 -11.176 1.00 89.31 75 ILE A O 1
ATOM 593 N N . ASN A 1 76 ? 13.337 -2.338 -10.239 1.00 89.69 76 ASN A N 1
ATOM 594 C CA . ASN A 1 76 ? 12.575 -1.151 -10.568 1.00 89.69 76 ASN A CA 1
ATOM 595 C C . ASN A 1 76 ? 12.447 -0.278 -9.313 1.00 89.69 76 ASN A C 1
ATOM 597 O O . ASN A 1 76 ? 11.954 -0.725 -8.278 1.00 89.69 76 ASN A O 1
ATOM 601 N N . PHE A 1 77 ? 12.931 0.960 -9.404 1.00 90.19 77 PHE A N 1
ATOM 602 C CA . PHE A 1 77 ? 12.906 1.916 -8.298 1.00 90.19 77 PHE A CA 1
ATOM 603 C C . PHE A 1 77 ? 11.736 2.907 -8.364 1.00 90.19 77 PHE A C 1
ATOM 605 O O . PHE A 1 77 ? 11.620 3.784 -7.506 1.00 90.19 77 PHE A O 1
ATOM 612 N N . GLU A 1 78 ? 10.881 2.819 -9.380 1.00 89.06 78 GLU A N 1
ATOM 613 C CA . GLU A 1 78 ? 9.766 3.740 -9.545 1.00 89.06 78 GLU A CA 1
ATOM 614 C C . GLU A 1 78 ? 8.726 3.535 -8.444 1.00 89.06 78 GLU A C 1
ATOM 616 O O . GLU A 1 78 ? 8.168 2.454 -8.269 1.00 89.06 78 GLU A O 1
ATOM 621 N N . ALA A 1 79 ? 8.422 4.607 -7.714 1.00 85.69 79 ALA A N 1
ATOM 622 C CA . ALA A 1 79 ? 7.376 4.597 -6.693 1.00 85.69 79 ALA A CA 1
ATOM 623 C C . ALA A 1 79 ? 5.962 4.612 -7.297 1.00 85.69 79 ALA A C 1
ATOM 625 O O . ALA A 1 79 ? 5.016 4.106 -6.696 1.00 85.69 79 ALA A O 1
ATOM 626 N N . CYS A 1 80 ? 5.811 5.218 -8.477 1.00 91.56 80 CYS A N 1
ATOM 627 C CA . CYS A 1 80 ? 4.548 5.298 -9.203 1.00 91.56 80 CYS A CA 1
ATOM 628 C C . CYS A 1 80 ? 4.495 4.168 -10.225 1.00 91.56 80 CYS A C 1
ATOM 630 O O . CYS A 1 80 ? 4.794 4.368 -11.395 1.00 91.56 80 CYS A O 1
ATOM 632 N N . ASN A 1 81 ? 4.156 2.975 -9.748 1.00 92.81 81 ASN A N 1
ATOM 633 C CA . ASN A 1 81 ? 4.070 1.773 -10.565 1.00 92.81 81 ASN A CA 1
ATOM 634 C C . ASN A 1 81 ? 2.702 1.086 -10.394 1.00 92.81 81 ASN A C 1
ATOM 636 O O . ASN A 1 81 ? 1.997 1.346 -9.404 1.00 92.81 81 ASN A O 1
ATOM 640 N N . PRO A 1 82 ? 2.288 0.215 -11.331 1.00 92.88 82 PRO A N 1
ATOM 641 C CA . PRO A 1 82 ? 0.948 -0.359 -11.299 1.00 92.88 82 PRO A CA 1
ATOM 642 C C . PRO A 1 82 ? 0.753 -1.380 -10.168 1.00 92.88 82 PRO A C 1
ATOM 644 O O . PRO A 1 82 ? -0.371 -1.548 -9.699 1.00 92.88 82 PRO A O 1
ATOM 647 N N . TYR A 1 83 ? 1.823 -1.999 -9.655 1.00 94.19 83 TYR A N 1
ATOM 648 C CA . TYR A 1 83 ? 1.752 -2.884 -8.488 1.00 94.19 83 TYR A CA 1
ATOM 649 C C . TYR A 1 83 ? 1.340 -2.117 -7.218 1.00 94.19 83 TYR A C 1
ATOM 651 O O . TYR A 1 83 ? 0.337 -2.453 -6.584 1.00 94.19 83 TYR A O 1
ATOM 659 N N . LEU A 1 84 ? 2.051 -1.037 -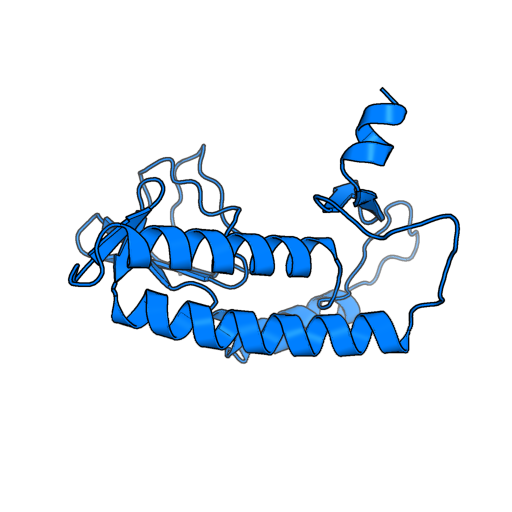6.880 1.00 95.19 84 LEU A N 1
ATOM 660 C CA . LEU A 1 84 ? 1.739 -0.197 -5.719 1.00 95.19 84 LEU A CA 1
ATOM 661 C C . LEU A 1 84 ? 0.416 0.550 -5.898 1.00 95.19 84 LEU A C 1
ATOM 663 O O . LEU A 1 84 ? -0.370 0.637 -4.956 1.00 95.19 84 LEU A O 1
ATOM 667 N N . THR A 1 85 ? 0.143 1.059 -7.103 1.00 95.38 85 THR A N 1
ATOM 668 C CA . THR A 1 85 ? -1.116 1.763 -7.398 1.00 95.38 85 THR A CA 1
ATOM 669 C C . THR A 1 85 ? -2.312 0.820 -7.293 1.00 95.38 85 THR A C 1
ATOM 671 O O . THR A 1 85 ? -3.315 1.173 -6.675 1.00 95.38 85 THR A O 1
ATOM 674 N N . GLY A 1 86 ? -2.187 -0.407 -7.807 1.00 94.50 86 GLY A N 1
ATOM 675 C CA . GLY A 1 86 ? -3.196 -1.453 -7.660 1.00 94.50 86 GLY A CA 1
ATOM 676 C C . GLY A 1 86 ? -3.444 -1.838 -6.201 1.00 94.50 86 GLY A C 1
ATOM 677 O O . GLY A 1 86 ? -4.594 -2.016 -5.805 1.00 94.50 86 GLY A O 1
ATOM 678 N N . ALA A 1 87 ? -2.393 -1.905 -5.378 1.00 95.00 87 ALA A N 1
ATOM 679 C CA . ALA A 1 87 ? -2.539 -2.132 -3.942 1.00 95.00 87 ALA A CA 1
ATOM 680 C C . ALA A 1 87 ? -3.253 -0.960 -3.241 1.00 95.00 87 ALA A C 1
ATOM 682 O O . ALA A 1 87 ? -4.132 -1.189 -2.419 1.00 95.00 87 ALA A O 1
ATOM 683 N N . MET A 1 88 ? -2.956 0.296 -3.598 1.00 97.44 88 MET A N 1
ATOM 684 C CA . MET A 1 88 ? -3.678 1.457 -3.054 1.00 97.44 88 MET A CA 1
ATOM 685 C C . MET A 1 88 ? -5.164 1.465 -3.441 1.00 97.44 88 MET A C 1
ATOM 687 O O . MET A 1 88 ? -5.992 1.831 -2.612 1.00 97.44 88 MET A O 1
ATOM 691 N N . LEU A 1 89 ? -5.512 1.049 -4.663 1.00 96.50 89 LEU A N 1
ATOM 692 C CA . LEU A 1 89 ? -6.910 0.889 -5.085 1.00 96.50 89 LEU A CA 1
ATOM 693 C C . LEU A 1 89 ? -7.627 -0.166 -4.229 1.00 96.50 89 LEU A C 1
ATOM 695 O O . LEU A 1 89 ? -8.671 0.122 -3.654 1.00 96.50 89 LEU A O 1
ATOM 699 N N . GLN A 1 90 ? -7.007 -1.336 -4.035 1.00 95.81 90 GLN A N 1
ATOM 700 C CA . GLN A 1 90 ? -7.539 -2.379 -3.145 1.00 95.81 90 GLN A CA 1
ATOM 701 C C . GLN A 1 90 ? -7.683 -1.893 -1.698 1.00 95.81 90 GLN A C 1
ATOM 703 O O . GLN A 1 90 ? -8.645 -2.249 -1.019 1.00 95.81 90 GLN A O 1
ATOM 708 N N . ALA A 1 91 ? -6.749 -1.067 -1.218 1.00 97.94 91 ALA A N 1
ATOM 709 C CA . ALA A 1 91 ? -6.844 -0.453 0.099 1.00 97.94 91 ALA A CA 1
ATOM 710 C C . ALA A 1 91 ? -8.079 0.449 0.209 1.00 97.94 91 ALA A C 1
ATOM 712 O O . ALA A 1 91 ? -8.784 0.387 1.210 1.00 97.94 91 ALA A O 1
ATOM 713 N N . VAL A 1 92 ? -8.346 1.285 -0.801 1.00 98.44 92 VAL A N 1
ATOM 714 C CA . VAL A 1 92 ? -9.529 2.160 -0.834 1.00 98.44 92 VAL A CA 1
ATOM 715 C C . VAL A 1 92 ? -10.813 1.334 -0.802 1.00 98.44 92 VAL A C 1
ATOM 717 O O . VAL A 1 92 ? -11.665 1.607 0.044 1.00 98.44 92 VAL A O 1
ATOM 720 N N . ASP A 1 93 ? -10.908 0.291 -1.628 1.00 97.69 93 ASP A N 1
ATOM 721 C CA . ASP A 1 93 ? -12.062 -0.616 -1.647 1.00 97.69 93 ASP A CA 1
ATOM 722 C C . ASP A 1 93 ? -12.271 -1.286 -0.279 1.00 97.69 93 ASP A C 1
ATOM 724 O O . ASP A 1 93 ? -13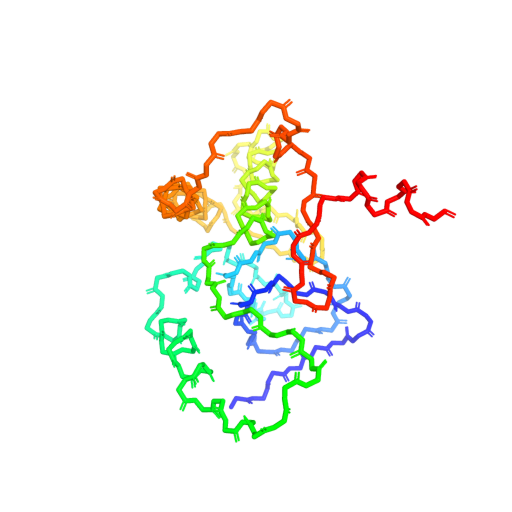.384 -1.317 0.248 1.00 97.69 93 ASP A O 1
ATOM 728 N N . ALA A 1 94 ? -11.193 -1.765 0.351 1.00 97.88 94 ALA A N 1
ATOM 729 C CA . ALA A 1 94 ? -11.255 -2.382 1.673 1.00 97.88 94 ALA A CA 1
ATOM 730 C C . ALA A 1 94 ? -11.696 -1.393 2.767 1.00 97.88 94 ALA A C 1
ATOM 732 O O . ALA A 1 94 ? -12.473 -1.758 3.649 1.00 97.88 94 ALA A O 1
ATOM 733 N N . LEU A 1 95 ? -11.221 -0.143 2.728 1.00 98.38 95 LEU A N 1
ATOM 734 C CA . LEU A 1 95 ? -11.610 0.885 3.699 1.00 98.38 95 LEU A CA 1
ATOM 735 C C . LEU A 1 95 ? -13.072 1.308 3.531 1.00 98.38 95 LEU A C 1
ATOM 737 O O . LEU A 1 95 ? -13.755 1.470 4.539 1.00 98.38 95 LEU A O 1
ATOM 741 N N . HIS A 1 96 ? -13.558 1.450 2.295 1.00 98.38 96 HIS A N 1
ATOM 742 C CA . HIS A 1 96 ? -14.979 1.694 2.045 1.00 98.38 96 HIS A CA 1
ATOM 743 C C . HIS A 1 96 ? -15.837 0.524 2.521 1.00 98.38 96 HIS A C 1
ATOM 745 O O . HIS A 1 96 ? -16.805 0.751 3.237 1.00 98.38 96 HIS A O 1
ATOM 751 N N . GLY A 1 97 ? -15.434 -0.719 2.242 1.00 97.88 97 GLY A N 1
ATOM 752 C CA . GLY A 1 97 ? -16.155 -1.897 2.724 1.00 97.88 97 GLY A CA 1
ATOM 753 C C . GLY A 1 97 ? -16.263 -1.963 4.254 1.00 97.88 97 GLY A C 1
ATOM 754 O O . GLY A 1 97 ? -17.304 -2.356 4.772 1.00 97.88 97 GLY A O 1
ATOM 755 N N . LEU A 1 98 ? -15.224 -1.547 4.990 1.00 97.56 98 LEU A N 1
ATOM 756 C CA . LEU A 1 98 ? -15.278 -1.436 6.454 1.00 97.56 98 LEU A CA 1
ATOM 757 C C . LEU A 1 98 ? -16.238 -0.327 6.918 1.00 97.56 98 LEU A C 1
ATOM 759 O O . LEU A 1 98 ? -17.044 -0.560 7.815 1.00 97.56 98 LEU A O 1
ATOM 763 N N . GLU A 1 99 ? -16.156 0.864 6.317 1.00 96.94 99 GLU A N 1
ATOM 764 C CA . GLU A 1 99 ? -17.013 2.011 6.661 1.00 96.94 99 GLU A CA 1
ATOM 765 C C . GLU A 1 99 ? -18.492 1.752 6.331 1.00 96.94 99 GLU A C 1
ATOM 767 O O . GLU A 1 99 ? -19.361 2.127 7.108 1.00 96.94 99 GLU A O 1
ATOM 772 N N . GLU A 1 100 ? -18.796 1.068 5.227 1.00 97.25 100 GLU A N 1
ATOM 773 C CA . GLU A 1 100 ? -20.167 0.717 4.833 1.00 97.25 100 GLU A CA 1
ATOM 774 C C . GLU A 1 100 ? -20.803 -0.329 5.757 1.00 97.25 100 GLU A C 1
ATOM 776 O O . GLU A 1 100 ? -22.011 -0.289 5.993 1.00 97.25 100 GLU A O 1
ATOM 781 N N . GLN A 1 101 ? -20.006 -1.263 6.288 1.00 97.06 101 GLN A N 1
ATOM 782 C CA . GLN A 1 101 ? -20.485 -2.296 7.211 1.00 97.06 101 GLN A CA 1
ATOM 783 C C . GLN A 1 101 ? -20.886 -1.727 8.575 1.00 97.06 101 GLN A C 1
ATOM 785 O O . GLN A 1 101 ? -21.859 -2.199 9.163 1.00 97.06 101 GLN A O 1
ATOM 790 N N . ASP A 1 102 ? -20.142 -0.740 9.079 1.00 96.19 102 ASP A N 1
ATOM 791 C CA . ASP A 1 102 ? -20.443 -0.058 10.341 1.00 96.19 102 ASP A CA 1
ATOM 792 C C . ASP A 1 102 ? -20.002 1.421 10.289 1.00 96.19 102 ASP A C 1
ATOM 794 O O . ASP A 1 102 ? -18.880 1.764 10.685 1.00 96.19 102 ASP A O 1
ATOM 798 N N . PRO A 1 103 ? -20.866 2.327 9.798 1.00 94.50 103 PRO A N 1
ATOM 799 C CA . PRO A 1 103 ? -20.511 3.738 9.622 1.00 94.50 103 PRO A CA 1
ATOM 800 C C . PRO A 1 103 ? -20.172 4.475 10.925 1.00 94.50 103 PRO A C 1
ATOM 802 O O . PRO A 1 103 ? -19.432 5.463 10.905 1.00 94.50 103 PRO A O 1
ATOM 805 N N . ASP A 1 104 ? -20.698 3.996 12.056 1.00 96.00 104 ASP A N 1
ATOM 806 C CA . ASP A 1 104 ? -20.583 4.646 13.364 1.00 96.00 104 ASP A CA 1
ATOM 807 C C . ASP A 1 104 ? -19.512 4.003 14.266 1.00 96.00 104 ASP A C 1
ATOM 809 O O . ASP A 1 104 ? -19.242 4.500 15.368 1.00 96.00 104 ASP A O 1
ATOM 813 N N . ALA A 1 105 ? -18.847 2.934 13.807 1.00 97.38 105 ALA A N 1
ATOM 814 C CA . ALA A 1 105 ? -17.754 2.304 14.538 1.00 97.38 105 ALA A CA 1
ATOM 815 C C . ALA A 1 105 ? -16.625 3.296 14.855 1.00 97.38 105 ALA A C 1
ATOM 817 O O . ALA A 1 105 ? -16.094 4.006 14.000 1.00 97.38 105 ALA A O 1
ATOM 818 N N . ALA A 1 106 ? -16.166 3.289 16.108 1.00 97.69 106 ALA A N 1
ATOM 819 C CA . ALA A 1 106 ? -14.969 4.029 16.507 1.00 97.69 106 ALA A CA 1
ATOM 820 C C . ALA A 1 106 ? -13.673 3.354 16.012 1.00 97.69 106 ALA A C 1
ATOM 822 O O . ALA A 1 106 ? -12.673 4.029 15.723 1.00 97.69 106 ALA A O 1
ATOM 823 N N . GLU A 1 107 ? -13.684 2.022 15.926 1.00 98.06 107 GLU A N 1
ATOM 824 C CA . GLU A 1 107 ? -12.564 1.178 15.516 1.00 98.06 107 GLU A CA 1
ATOM 825 C C . GLU A 1 107 ? -13.054 0.012 14.649 1.00 98.06 107 GLU A C 1
ATOM 827 O O . GLU A 1 107 ? -14.043 -0.636 14.973 1.00 98.06 107 GLU A O 1
ATOM 832 N N . TYR A 1 108 ? -12.302 -0.287 13.594 1.00 98.12 108 TYR A N 1
ATOM 833 C CA . TYR A 1 108 ? -12.568 -1.343 12.628 1.00 98.12 108 TYR A CA 1
ATOM 834 C C . TYR A 1 108 ? -11.521 -2.454 12.785 1.00 98.12 108 TYR A C 1
ATOM 836 O O . TYR A 1 108 ? -10.327 -2.199 12.574 1.00 98.12 108 TYR A O 1
ATOM 844 N N . PRO A 1 109 ? -11.911 -3.683 13.160 1.00 96.50 109 PRO A N 1
ATOM 845 C CA . PRO A 1 109 ? -11.031 -4.842 13.072 1.00 96.50 109 PRO A CA 1
ATOM 846 C C . PRO A 1 109 ? -10.662 -5.117 11.610 1.00 96.50 109 PRO A C 1
ATOM 848 O O . PRO A 1 109 ? -11.530 -5.166 10.745 1.00 96.50 109 PRO A O 1
ATOM 851 N N . CYS A 1 110 ? -9.379 -5.326 11.321 1.00 95.44 110 CYS A N 1
ATOM 852 C CA . CYS A 1 110 ? -8.910 -5.612 9.966 1.00 95.44 110 CYS A CA 1
ATOM 853 C C . CYS A 1 110 ? -7.725 -6.581 10.020 1.00 95.44 110 CYS A C 1
ATOM 855 O O . CYS A 1 110 ? -6.643 -6.204 10.465 1.00 95.44 110 CYS A O 1
ATOM 857 N N . ASN A 1 111 ? -7.921 -7.841 9.617 1.00 94.50 111 ASN A N 1
ATOM 858 C CA . ASN A 1 111 ? -6.861 -8.856 9.499 1.00 94.50 111 ASN A CA 1
ATOM 859 C C . ASN A 1 111 ? -5.902 -8.935 10.706 1.00 94.50 111 ASN A C 1
ATOM 861 O O . ASN A 1 111 ? -4.681 -8.905 10.556 1.00 94.50 111 ASN A O 1
ATOM 865 N N . LYS A 1 112 ? -6.464 -9.041 11.921 1.00 95.31 112 LYS A N 1
ATOM 866 C CA . LYS A 1 112 ? -5.737 -9.053 13.215 1.00 95.31 112 LYS A CA 1
ATOM 867 C C . LYS A 1 112 ? -5.003 -7.748 13.558 1.00 95.31 112 LYS A C 1
ATOM 869 O O . LYS A 1 112 ? -4.156 -7.720 14.448 1.00 95.31 112 LYS A O 1
ATOM 874 N N . THR A 1 113 ? -5.374 -6.661 12.896 1.00 97.31 113 THR A N 1
ATOM 875 C CA . THR A 1 113 ? -5.051 -5.281 13.260 1.00 97.31 113 THR A CA 1
ATOM 876 C C . THR A 1 113 ? -6.331 -4.496 13.532 1.00 97.31 113 THR A C 1
ATOM 878 O O . THR A 1 113 ? -7.444 -5.023 13.444 1.00 97.31 113 THR A O 1
ATOM 881 N N . VAL A 1 114 ? -6.169 -3.230 13.901 1.00 97.94 114 VAL A N 1
ATOM 882 C CA . VAL A 1 114 ? -7.258 -2.314 14.220 1.00 97.94 114 VAL A CA 1
ATOM 883 C C . VAL A 1 114 ? -7.024 -0.996 13.502 1.00 97.94 114 VAL A C 1
ATOM 885 O O . VAL A 1 114 ? -5.953 -0.400 13.629 1.00 97.94 114 VAL A O 1
ATOM 888 N N . ILE A 1 115 ? -8.040 -0.499 12.805 1.00 98.50 115 ILE A N 1
ATOM 889 C CA . ILE A 1 115 ? -8.027 0.812 12.160 1.00 98.50 115 ILE A CA 1
ATOM 890 C C . ILE A 1 115 ? -9.013 1.711 12.900 1.00 98.50 115 ILE A C 1
ATOM 892 O O . ILE A 1 115 ? -10.197 1.416 12.992 1.00 98.50 115 ILE A O 1
ATOM 896 N N . ARG A 1 116 ? -8.553 2.844 13.431 1.00 98.38 116 ARG A N 1
ATOM 897 C CA . ARG A 1 116 ? -9.461 3.842 14.025 1.00 98.38 116 ARG A CA 1
ATOM 898 C C . ARG A 1 116 ? -10.236 4.563 12.931 1.00 98.38 116 ARG A C 1
ATOM 900 O O . ARG A 1 116 ? -9.643 4.899 11.909 1.00 98.38 116 ARG A O 1
ATOM 907 N N . ALA A 1 117 ? -11.486 4.939 13.181 1.00 98.44 117 ALA A N 1
ATOM 908 C CA . ALA A 1 117 ? -12.318 5.643 12.198 1.00 98.44 117 ALA A CA 1
ATOM 909 C C . ALA A 1 117 ? -11.660 6.908 11.620 1.00 98.44 117 ALA A C 1
ATOM 911 O O . ALA A 1 117 ? -11.703 7.175 10.420 1.00 98.44 117 ALA A O 1
ATOM 912 N N . ALA A 1 118 ? -10.959 7.673 12.461 1.00 98.19 118 ALA A N 1
ATOM 913 C CA . ALA A 1 118 ? -10.194 8.834 12.010 1.00 98.19 118 ALA A CA 1
ATOM 914 C C . ALA A 1 118 ? -9.026 8.461 11.073 1.00 98.19 118 ALA A C 1
ATOM 916 O O . ALA A 1 118 ? -8.750 9.189 10.118 1.00 98.19 118 ALA A O 1
ATOM 917 N N . ALA A 1 119 ? -8.345 7.341 11.337 1.00 98.25 119 ALA A N 1
ATOM 918 C CA . ALA A 1 119 ? -7.262 6.838 10.498 1.00 98.25 119 ALA A CA 1
ATOM 919 C C . ALA A 1 119 ? -7.793 6.268 9.175 1.00 98.25 119 ALA A C 1
ATOM 921 O O . ALA A 1 119 ? -7.185 6.531 8.144 1.00 98.25 119 ALA A O 1
ATOM 922 N N . LEU A 1 120 ? -8.948 5.591 9.188 1.00 98.62 120 LEU A N 1
ATOM 923 C CA . LEU A 1 120 ? -9.651 5.121 7.988 1.00 98.62 120 LEU A CA 1
ATOM 924 C C . LEU A 1 120 ? -9.975 6.289 7.051 1.00 98.62 120 LEU A C 1
ATOM 926 O O . LEU A 1 120 ? -9.484 6.339 5.924 1.00 98.62 120 LEU A O 1
ATOM 930 N N . ARG A 1 121 ? -10.706 7.297 7.549 1.00 98.44 121 ARG A N 1
ATOM 931 C CA . ARG A 1 121 ? -11.092 8.478 6.755 1.00 98.44 121 ARG A CA 1
ATOM 932 C C . ARG A 1 121 ? -9.889 9.269 6.249 1.00 98.44 121 ARG A C 1
ATOM 934 O O . ARG A 1 121 ? -9.932 9.865 5.171 1.00 98.44 121 ARG A O 1
ATOM 941 N N . ARG A 1 122 ? -8.802 9.311 7.026 1.00 98.50 122 ARG A N 1
ATOM 942 C CA . ARG A 1 122 ? -7.534 9.904 6.580 1.00 98.50 122 ARG A CA 1
ATOM 943 C C . ARG A 1 122 ? -6.887 9.059 5.482 1.00 98.50 122 ARG A C 1
ATOM 945 O O . ARG A 1 122 ? -6.451 9.637 4.491 1.00 98.50 122 ARG A O 1
ATOM 952 N N . GLY A 1 123 ? -6.849 7.740 5.644 1.00 98.56 123 GLY A N 1
ATOM 953 C CA . GLY A 1 123 ? -6.304 6.790 4.677 1.00 98.56 123 GLY A CA 1
ATOM 954 C C . GLY A 1 123 ? -6.978 6.910 3.316 1.00 98.56 123 GLY A C 1
ATOM 955 O O . GLY A 1 123 ? -6.282 7.120 2.328 1.00 98.56 123 GLY A O 1
ATOM 956 N N . LEU A 1 124 ? -8.315 6.939 3.278 1.00 98.69 124 LEU A N 1
ATOM 957 C CA . LEU A 1 124 ? -9.092 7.178 2.052 1.00 98.69 124 LEU A CA 1
ATOM 958 C C . LEU A 1 124 ? -8.646 8.455 1.324 1.00 98.69 124 LEU A C 1
ATOM 960 O O . LEU A 1 124 ? -8.385 8.449 0.123 1.00 98.69 124 LEU A O 1
ATOM 964 N N . LYS A 1 125 ? -8.488 9.568 2.053 1.00 98.56 125 LYS A N 1
ATOM 965 C CA . LYS A 1 125 ? -8.029 10.840 1.467 1.00 98.56 125 LYS A CA 1
ATOM 966 C C . LYS A 1 125 ? -6.594 10.765 0.942 1.00 98.56 125 LYS A C 1
ATOM 968 O O . LYS A 1 125 ? -6.295 11.389 -0.074 1.00 98.56 125 LYS A O 1
ATOM 973 N N . LEU A 1 126 ? -5.700 10.077 1.651 1.00 98.44 126 LEU A N 1
ATOM 974 C CA . LEU A 1 126 ? -4.291 9.963 1.270 1.00 98.44 126 LEU A CA 1
ATOM 975 C C . LEU A 1 126 ? -4.110 9.047 0.060 1.00 98.44 126 LEU A C 1
ATOM 977 O O . LEU A 1 126 ? -3.448 9.453 -0.894 1.00 98.44 126 LEU A O 1
ATOM 981 N N . TYR A 1 127 ? -4.742 7.873 0.062 1.00 98.56 127 TYR A N 1
ATOM 982 C CA . TYR A 1 127 ? -4.680 6.951 -1.066 1.00 98.56 127 TYR A CA 1
ATOM 983 C C . TYR A 1 127 ? -5.288 7.553 -2.322 1.00 98.56 127 TYR A C 1
ATOM 985 O O . TYR A 1 127 ? -4.619 7.546 -3.345 1.00 98.56 127 TYR A O 1
ATOM 993 N N . ASN A 1 128 ? -6.468 8.178 -2.254 1.00 98.38 128 ASN A N 1
ATOM 994 C CA . ASN A 1 128 ? -7.064 8.812 -3.435 1.00 98.38 128 ASN A CA 1
ATOM 995 C C . ASN A 1 128 ? -6.135 9.860 -4.071 1.00 98.38 128 ASN A C 1
ATOM 997 O O . ASN A 1 128 ? -5.979 9.896 -5.289 1.00 98.38 128 ASN A O 1
ATOM 1001 N N . LYS A 1 129 ? -5.445 10.677 -3.262 1.00 97.81 129 LYS A N 1
ATOM 1002 C CA . LYS A 1 129 ? -4.451 11.636 -3.778 1.00 97.81 129 LYS A CA 1
ATOM 1003 C C . LYS A 1 129 ? -3.242 10.943 -4.406 1.00 97.81 129 LYS A C 1
ATOM 1005 O O . LYS A 1 129 ? -2.800 11.354 -5.476 1.00 97.81 129 LYS A O 1
ATOM 1010 N N . ALA A 1 130 ? -2.705 9.921 -3.744 1.00 97.00 130 ALA A N 1
ATOM 1011 C CA . ALA A 1 130 ? -1.542 9.186 -4.230 1.00 97.00 130 ALA A CA 1
ATOM 1012 C C . ALA A 1 130 ? -1.849 8.401 -5.513 1.00 97.00 130 ALA A C 1
ATOM 1014 O O . ALA A 1 130 ? -1.038 8.414 -6.430 1.00 97.00 130 ALA A O 1
ATOM 1015 N N . ILE A 1 131 ? -3.035 7.796 -5.613 1.00 97.44 131 ILE A N 1
ATOM 1016 C CA . ILE A 1 131 ? -3.527 7.109 -6.812 1.00 97.44 131 ILE A CA 1
ATOM 1017 C C . ILE A 1 131 ? -3.593 8.086 -7.984 1.00 97.44 131 ILE A C 1
ATOM 1019 O O . ILE A 1 131 ? -3.021 7.804 -9.030 1.00 97.44 131 ILE A O 1
ATOM 1023 N N . VAL A 1 132 ? -4.219 9.257 -7.812 1.00 97.38 132 VAL A N 1
ATOM 1024 C CA . VAL A 1 132 ? -4.294 10.272 -8.879 1.00 97.38 132 VAL A CA 1
ATOM 1025 C C . VAL A 1 132 ? -2.896 10.718 -9.320 1.00 97.38 132 VAL A C 1
ATOM 1027 O O . VAL A 1 132 ? -2.630 10.796 -10.518 1.00 97.38 132 VAL A O 1
ATOM 1030 N N . ALA A 1 133 ? -1.984 10.966 -8.375 1.00 95.31 133 ALA A N 1
ATOM 1031 C CA . ALA A 1 133 ? -0.610 11.354 -8.692 1.00 95.31 133 ALA A CA 1
ATOM 1032 C C . ALA A 1 133 ? 0.168 10.246 -9.425 1.00 95.31 133 ALA A C 1
ATOM 1034 O O . ALA A 1 133 ? 0.912 10.539 -10.362 1.00 95.31 133 ALA A O 1
ATOM 1035 N N . ALA A 1 134 ? -0.008 8.987 -9.015 1.00 94.94 134 ALA A N 1
ATOM 1036 C CA . ALA A 1 134 ? 0.645 7.841 -9.635 1.00 94.94 134 ALA A CA 1
ATOM 1037 C C . ALA A 1 134 ? 0.101 7.577 -11.043 1.00 94.94 134 ALA A C 1
ATOM 1039 O O . ALA A 1 134 ? 0.883 7.409 -11.974 1.00 94.94 134 ALA A O 1
ATOM 1040 N N . LEU A 1 135 ? -1.223 7.611 -11.221 1.00 93.62 135 LEU A N 1
ATOM 1041 C CA . LEU A 1 135 ? -1.862 7.478 -12.530 1.00 93.62 135 LEU A CA 1
ATOM 1042 C C . LEU A 1 135 ? -1.420 8.593 -13.479 1.00 93.62 135 LEU A C 1
ATOM 1044 O O . LEU A 1 135 ? -1.073 8.299 -14.615 1.00 93.62 135 LEU A O 1
ATOM 1048 N N . GLY A 1 136 ? -1.367 9.846 -13.014 1.00 94.38 136 GLY A N 1
ATOM 1049 C CA . GLY A 1 136 ? -0.880 10.964 -13.824 1.00 94.38 136 GLY A CA 1
ATOM 1050 C C . GLY A 1 136 ? 0.545 10.741 -14.337 1.00 94.38 136 GLY A C 1
ATOM 1051 O O . GLY A 1 136 ? 0.793 10.897 -15.526 1.00 94.38 136 GLY A O 1
ATOM 1052 N N . GLN A 1 137 ? 1.462 10.303 -13.469 1.00 93.19 137 GLN A N 1
ATOM 1053 C CA . GLN A 1 137 ? 2.846 10.009 -13.863 1.00 93.19 137 GLN A CA 1
ATOM 1054 C C . GLN A 1 137 ? 2.967 8.802 -14.799 1.00 93.19 137 GLN A C 1
ATOM 1056 O O . GLN A 1 137 ? 3.776 8.829 -15.723 1.00 93.19 137 GLN A O 1
ATOM 1061 N N . MET A 1 138 ? 2.189 7.742 -14.566 1.00 91.31 138 MET A N 1
ATOM 1062 C CA . MET A 1 138 ? 2.220 6.552 -15.420 1.00 91.31 138 MET A CA 1
ATOM 1063 C C . MET A 1 138 ? 1.624 6.833 -16.802 1.00 91.31 138 MET A C 1
ATOM 1065 O O . MET A 1 138 ? 2.177 6.381 -17.797 1.00 91.31 138 MET A O 1
ATOM 1069 N N . LEU A 1 139 ? 0.529 7.597 -16.878 1.00 89.19 139 LEU A N 1
ATOM 1070 C CA . LEU A 1 139 ? -0.112 7.966 -18.142 1.00 89.19 139 LEU A CA 1
ATOM 1071 C C . LEU A 1 139 ? 0.737 8.936 -18.969 1.00 89.19 139 LEU A C 1
ATOM 1073 O O . LEU A 1 139 ? 0.767 8.801 -20.185 1.00 89.19 139 LEU A O 1
ATOM 1077 N N . ASP A 1 140 ? 1.456 9.863 -18.330 1.00 90.25 140 ASP A N 1
ATOM 1078 C CA . ASP A 1 140 ? 2.378 10.791 -19.010 1.00 90.25 140 ASP A CA 1
ATOM 1079 C C . ASP A 1 140 ? 3.520 10.062 -19.744 1.00 90.25 140 ASP A C 1
ATOM 1081 O O . ASP A 1 140 ? 4.021 10.526 -20.764 1.00 90.25 140 ASP A O 1
ATOM 1085 N N . ARG A 1 141 ? 3.907 8.882 -19.244 1.00 85.00 141 ARG A N 1
ATOM 1086 C CA . ARG A 1 141 ? 4.940 8.015 -19.836 1.00 85.00 141 ARG A CA 1
ATOM 1087 C C . ARG A 1 141 ? 4.370 6.887 -20.695 1.00 85.00 141 ARG A C 1
ATOM 1089 O O . ARG A 1 141 ? 5.135 6.159 -21.323 1.00 85.00 141 ARG A O 1
ATOM 1096 N N . GLY A 1 142 ? 3.059 6.679 -20.636 1.00 82.19 142 GLY A N 1
ATOM 1097 C CA . GLY A 1 142 ? 2.383 5.541 -21.236 1.00 82.19 142 GLY A CA 1
ATOM 1098 C C . GLY A 1 142 ? 2.017 5.788 -22.694 1.00 82.19 142 GLY A C 1
ATOM 1099 O O . GLY A 1 142 ? 1.778 6.915 -23.117 1.00 82.19 142 GLY A O 1
ATOM 1100 N N . GLU A 1 143 ? 1.904 4.704 -23.452 1.00 83.69 143 GLU A N 1
ATOM 1101 C CA . GLU A 1 143 ? 1.359 4.720 -24.808 1.00 83.69 143 GLU A CA 1
ATOM 1102 C C . GLU A 1 143 ? 0.052 3.927 -24.845 1.00 83.69 143 GLU A C 1
ATOM 1104 O O . GLU A 1 143 ? -0.119 2.935 -24.130 1.00 83.69 143 GLU A O 1
ATOM 1109 N N . SER A 1 144 ? -0.893 4.362 -25.681 1.00 82.69 144 SER A N 1
ATOM 1110 C CA . SER A 1 144 ? -2.122 3.602 -25.901 1.00 82.69 144 SER A CA 1
ATOM 1111 C C . SER A 1 144 ? -1.808 2.320 -26.671 1.00 82.69 144 SER A C 1
ATOM 1113 O O . SER A 1 144 ? -1.060 2.339 -27.648 1.00 82.69 144 SER A O 1
ATOM 1115 N N . SER A 1 145 ? -2.394 1.202 -26.245 1.00 83.50 145 SER A N 1
ATOM 1116 C CA . SER A 1 145 ? -2.235 -0.087 -26.906 1.00 83.50 145 SER A CA 1
ATOM 1117 C C . SER A 1 145 ? -3.583 -0.777 -27.053 1.00 83.50 145 SER A C 1
ATOM 1119 O O . SER A 1 145 ? -4.274 -1.002 -26.067 1.00 83.50 145 SER A O 1
ATOM 1121 N N . GLU A 1 146 ? -3.933 -1.190 -28.272 1.00 86.62 146 GLU A N 1
ATOM 1122 C CA . GLU A 1 146 ? -5.116 -2.034 -28.512 1.00 86.62 146 GLU A CA 1
ATOM 1123 C C . GLU A 1 146 ? -4.944 -3.455 -27.951 1.00 86.62 146 GLU A C 1
ATOM 1125 O O . GLU A 1 146 ? -5.915 -4.183 -27.759 1.00 86.62 146 GLU A O 1
ATOM 1130 N N . ARG A 1 147 ? -3.696 -3.862 -27.688 1.00 82.69 147 ARG A N 1
ATOM 1131 C CA . ARG A 1 147 ? -3.353 -5.202 -27.205 1.00 82.69 147 ARG A CA 1
ATOM 1132 C C . ARG A 1 147 ? -3.453 -5.332 -25.687 1.00 82.69 147 ARG A C 1
ATOM 1134 O O . ARG A 1 147 ? -3.723 -6.426 -25.198 1.00 82.69 147 ARG A O 1
ATOM 1141 N N . TYR A 1 148 ? -3.190 -4.253 -24.953 1.00 80.75 148 TYR A N 1
ATOM 1142 C CA . TYR A 1 148 ? -3.084 -4.276 -23.497 1.00 80.75 148 TYR A CA 1
ATOM 1143 C C . TYR A 1 148 ? -4.109 -3.327 -22.878 1.00 80.75 148 TYR A C 1
ATOM 1145 O O . TYR A 1 148 ? -4.020 -2.115 -23.033 1.00 80.75 148 TYR A O 1
ATOM 1153 N N . ASP A 1 149 ? -5.061 -3.894 -22.136 1.00 82.31 149 ASP A N 1
ATOM 1154 C CA . ASP A 1 149 ? -6.113 -3.160 -21.419 1.00 82.31 149 ASP A CA 1
ATOM 1155 C C . ASP A 1 149 ? -5.649 -2.616 -20.055 1.00 82.31 149 ASP A C 1
ATOM 1157 O O . ASP A 1 149 ? -6.355 -1.832 -19.423 1.00 82.31 149 ASP A O 1
ATOM 1161 N N . GLY A 1 150 ? -4.475 -3.046 -19.579 1.00 78.38 150 GLY A N 1
ATOM 1162 C CA . GLY A 1 150 ? -3.908 -2.659 -18.283 1.00 78.38 150 GLY A CA 1
ATOM 1163 C C . GLY A 1 150 ? -4.748 -3.091 -17.072 1.00 78.38 150 GLY A C 1
ATOM 1164 O O . GLY A 1 150 ? -4.500 -2.634 -15.953 1.00 78.38 150 GLY A O 1
ATOM 1165 N N . GLY A 1 151 ? -5.746 -3.951 -17.291 1.00 82.44 151 GLY A N 1
ATOM 1166 C CA . GLY A 1 151 ? -6.738 -4.333 -16.298 1.00 82.44 151 GLY A CA 1
ATOM 1167 C C . GLY A 1 151 ? -6.286 -5.467 -15.377 1.00 82.44 151 GLY A C 1
ATOM 1168 O O . GLY A 1 151 ? -5.449 -6.302 -15.719 1.00 82.44 151 GLY A O 1
ATOM 1169 N N . GLY A 1 152 ? -6.910 -5.535 -14.200 1.00 86.19 152 GLY A N 1
ATOM 1170 C CA . GLY A 1 152 ? -6.725 -6.622 -13.238 1.00 86.19 152 GLY A CA 1
ATOM 1171 C C . GLY A 1 152 ? -5.639 -6.371 -12.189 1.00 86.19 152 GLY A C 1
ATOM 1172 O O . GLY A 1 152 ? -5.148 -5.259 -11.999 1.00 86.19 152 GLY A O 1
ATOM 1173 N N . ARG A 1 153 ? -5.298 -7.429 -11.442 1.00 90.06 153 ARG A N 1
ATOM 1174 C CA . ARG A 1 153 ? -4.298 -7.366 -10.368 1.00 90.06 153 ARG A CA 1
ATOM 1175 C C . ARG A 1 153 ? -2.895 -7.381 -10.960 1.00 90.06 153 ARG A C 1
ATOM 1177 O O . ARG A 1 153 ? -2.522 -8.351 -11.611 1.00 90.06 153 ARG A O 1
ATOM 1184 N N . TRP A 1 154 ? -2.110 -6.361 -10.653 1.00 92.75 154 TRP A N 1
ATOM 1185 C CA . TRP A 1 154 ? -0.694 -6.302 -10.993 1.00 92.75 154 TRP A CA 1
ATOM 1186 C C . TRP A 1 154 ? 0.157 -7.019 -9.945 1.00 92.75 154 TRP A C 1
ATOM 1188 O O . TRP A 1 154 ? -0.126 -6.951 -8.746 1.00 92.75 154 TRP A O 1
ATOM 1198 N N . LEU A 1 155 ? 1.184 -7.723 -10.409 1.00 92.44 155 LEU A N 1
ATOM 1199 C CA . LEU A 1 155 ? 2.170 -8.436 -9.606 1.00 92.44 155 LEU A CA 1
ATOM 1200 C C . LEU A 1 155 ? 3.557 -7.879 -9.916 1.00 92.44 155 LEU A C 1
ATOM 1202 O O . LEU A 1 155 ? 3.842 -7.544 -11.063 1.00 92.44 155 LEU A O 1
ATOM 1206 N N . ASP A 1 156 ? 4.412 -7.815 -8.901 1.00 92.12 156 ASP A N 1
ATOM 1207 C CA . ASP A 1 156 ? 5.852 -7.654 -9.085 1.00 92.12 156 ASP A CA 1
ATOM 1208 C C . ASP A 1 156 ? 6.492 -9.046 -9.170 1.00 92.12 156 ASP A C 1
ATOM 1210 O O . ASP A 1 156 ? 6.508 -9.798 -8.192 1.00 92.12 156 ASP A O 1
ATOM 1214 N N . ILE A 1 157 ? 6.974 -9.399 -10.361 1.00 91.44 157 ILE A N 1
ATOM 1215 C CA . ILE A 1 157 ? 7.699 -10.636 -10.639 1.00 91.44 157 ILE A CA 1
ATOM 1216 C C . ILE A 1 157 ? 9.151 -10.263 -10.926 1.00 91.44 157 ILE A C 1
ATOM 1218 O O . ILE A 1 157 ? 9.521 -9.953 -12.057 1.00 91.44 157 ILE A O 1
ATOM 1222 N N . ALA A 1 158 ? 9.974 -10.284 -9.876 1.00 89.25 158 ALA A N 1
ATOM 1223 C CA . ALA A 1 158 ? 11.407 -9.994 -9.952 1.00 89.25 158 ALA A CA 1
ATOM 1224 C C . ALA A 1 158 ? 11.728 -8.652 -10.646 1.00 89.25 158 ALA A C 1
ATOM 1226 O O . ALA A 1 158 ? 12.602 -8.586 -11.507 1.00 89.25 158 ALA A O 1
ATOM 1227 N N . GLY A 1 159 ? 10.998 -7.589 -10.293 1.00 88.81 159 GLY A N 1
ATOM 1228 C CA . GLY A 1 159 ? 11.177 -6.241 -10.834 1.00 88.81 159 GLY A CA 1
ATOM 1229 C C . GLY A 1 159 ? 10.406 -5.967 -12.125 1.00 88.81 159 GLY A C 1
ATOM 1230 O O . GLY A 1 159 ? 10.452 -4.841 -12.625 1.00 88.81 159 GLY A O 1
ATOM 1231 N N . GLN A 1 160 ? 9.689 -6.957 -12.665 1.00 89.62 160 GLN A N 1
ATOM 1232 C CA . GLN A 1 160 ? 8.757 -6.769 -13.773 1.00 89.62 160 GLN A CA 1
ATOM 1233 C C . GLN A 1 160 ? 7.324 -6.698 -13.260 1.00 89.62 160 GLN A C 1
ATOM 1235 O O . GLN A 1 160 ? 6.857 -7.588 -12.550 1.00 89.62 160 GLN A O 1
ATOM 1240 N N . TYR A 1 161 ? 6.602 -5.658 -13.670 1.00 91.38 161 TYR A N 1
ATOM 1241 C CA . TYR A 1 161 ? 5.187 -5.535 -13.356 1.00 91.38 161 TYR A CA 1
ATOM 1242 C C . TYR A 1 161 ? 4.359 -6.208 -14.438 1.00 91.38 161 TYR A C 1
ATOM 1244 O O . TYR A 1 161 ? 4.338 -5.764 -15.584 1.00 91.38 161 TYR A O 1
ATOM 1252 N N . VAL A 1 162 ? 3.680 -7.287 -14.066 1.00 91.38 162 VAL A N 1
ATOM 1253 C CA . VAL A 1 162 ? 2.877 -8.105 -14.979 1.00 91.38 162 VAL A CA 1
ATOM 1254 C C . VAL A 1 162 ? 1.510 -8.319 -14.349 1.00 91.38 162 VAL A C 1
ATOM 1256 O O . VAL A 1 162 ? 1.394 -8.460 -13.129 1.00 91.38 162 VAL A O 1
ATOM 1259 N N . THR A 1 163 ? 0.443 -8.322 -15.146 1.00 91.69 163 THR A N 1
ATOM 1260 C CA . THR A 1 163 ? -0.875 -8.646 -14.597 1.00 91.69 163 THR A CA 1
ATOM 1261 C C . THR A 1 163 ? -0.938 -10.133 -14.259 1.00 91.69 163 THR A C 1
ATOM 1263 O O . THR A 1 163 ? -0.380 -10.987 -14.949 1.00 91.69 163 THR A O 1
ATOM 1266 N N . LYS A 1 164 ? -1.652 -10.462 -13.183 1.00 91.81 164 LYS A N 1
ATOM 1267 C CA . LYS A 1 164 ? -1.839 -11.836 -12.719 1.00 91.81 164 LYS A CA 1
ATOM 1268 C C . LYS A 1 164 ? -2.373 -12.749 -13.833 1.00 91.81 164 LYS A C 1
ATOM 1270 O O . LYS A 1 164 ? -1.916 -13.879 -13.937 1.00 91.81 164 LYS A O 1
ATOM 1275 N N . ARG A 1 165 ? -3.271 -12.235 -14.684 1.00 91.25 165 ARG A N 1
ATOM 1276 C CA . ARG A 1 165 ? -3.831 -12.951 -15.842 1.00 91.25 165 ARG A CA 1
ATOM 1277 C C . ARG A 1 165 ? -2.739 -13.441 -16.795 1.00 91.25 165 ARG A C 1
ATOM 1279 O O . ARG A 1 165 ? -2.765 -14.599 -17.190 1.00 91.25 165 ARG A O 1
ATOM 1286 N N . GLU A 1 166 ? -1.785 -12.578 -17.146 1.00 89.94 166 GLU A N 1
ATOM 1287 C CA . GLU A 1 166 ? -0.703 -12.958 -18.063 1.00 89.94 166 GLU A CA 1
ATOM 1288 C C . GLU A 1 166 ? 0.266 -13.950 -17.411 1.00 89.94 166 GLU A C 1
ATOM 1290 O O . GLU A 1 166 ? 0.750 -14.855 -18.078 1.00 89.94 166 GLU A O 1
ATOM 1295 N N . VAL A 1 167 ? 0.517 -13.828 -16.101 1.00 91.19 167 VAL A N 1
ATOM 1296 C CA . VAL A 1 167 ? 1.339 -14.806 -15.367 1.00 91.19 167 VAL A CA 1
ATOM 1297 C C . VAL A 1 167 ? 0.668 -16.179 -15.347 1.00 91.19 167 VAL A C 1
ATOM 1299 O O . VAL A 1 167 ? 1.323 -17.182 -15.603 1.00 91.19 167 VAL A O 1
ATOM 1302 N N . GLU A 1 168 ? -0.635 -16.234 -15.072 1.00 91.69 168 GLU A N 1
ATOM 1303 C CA . GLU A 1 168 ? -1.399 -17.486 -15.064 1.00 91.69 168 GLU A CA 1
ATOM 1304 C C . GLU A 1 168 ? -1.484 -18.131 -16.452 1.00 91.69 168 GLU A C 1
ATOM 1306 O O . GLU A 1 168 ? -1.510 -19.350 -16.539 1.00 91.69 168 GLU A O 1
ATOM 1311 N N . ALA A 1 169 ? -1.468 -17.348 -17.534 1.00 89.44 169 ALA A N 1
ATOM 1312 C CA . ALA A 1 169 ? -1.441 -17.876 -18.900 1.00 89.44 169 ALA A CA 1
ATOM 1313 C C . ALA A 1 169 ? -0.099 -18.534 -19.292 1.00 89.44 169 ALA A C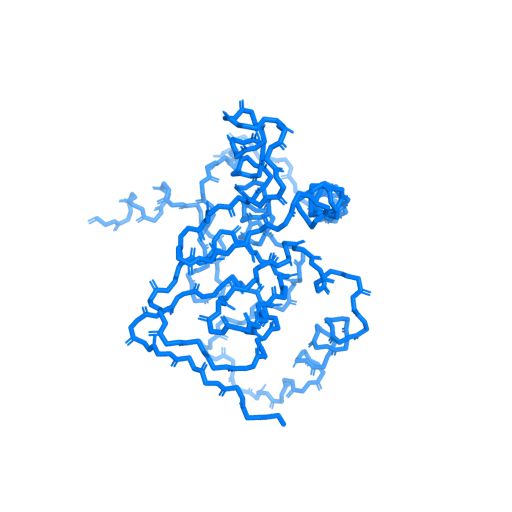 1
ATOM 1315 O O . ALA A 1 169 ? -0.033 -19.212 -20.318 1.00 89.44 169 ALA A O 1
ATOM 1316 N N . LEU A 1 170 ? 0.967 -18.316 -18.512 1.00 87.62 170 LEU A N 1
ATOM 1317 C CA . LEU A 1 170 ? 2.295 -18.903 -18.730 1.00 87.62 170 LEU A CA 1
ATOM 1318 C C . LEU A 1 170 ? 2.530 -20.204 -17.940 1.00 87.62 170 LEU A C 1
ATOM 1320 O O . LEU A 1 170 ? 3.542 -20.865 -18.185 1.00 87.62 170 LEU A O 1
ATOM 1324 N N . LEU A 1 171 ? 1.648 -20.538 -16.989 1.00 81.31 171 LEU A N 1
ATOM 1325 C CA . LEU A 1 171 ? 1.718 -21.733 -16.135 1.00 81.31 171 LEU A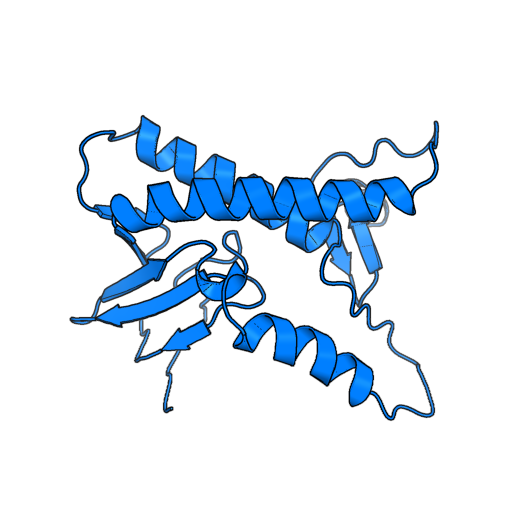 CA 1
ATOM 1326 C C . LEU A 1 171 ? 0.866 -22.876 -16.699 1.00 81.31 171 LEU A C 1
ATOM 1328 O O . LEU A 1 171 ? 1.326 -24.034 -16.579 1.00 81.31 171 LEU A O 1
#

Foldseek 3Di:
DDEADDPPADDDACEAEEHYHNDRFYHNLAHLWYWYDDPNATAIQGNPNVPDPVVVCVLVVVVVPPPDPDPPFAADSDPLDLQNLLSLVSLLVVLVVQCVVPVPDQWGDHRRHIYGPVSSVVNNVNSVVSSVVSCVVDVVVDDDDPVDPSDAHWDQDRNDTDHPVVVVVVD

Secondary structure (DSSP, 8-state):
---EE-SS-B--TT-EEESEE-S--B-TT-TT-EEEEETTEEEEETTGGGG-HHHHHHHHHHHHT---SS--S-----SS-HHHHHHHHHHHHHHHHHHHH-TT-SEEEETTEEEEHHHHHHHHHHHHHHHHHHHHHHHHH----SS----S-EEEETTEEEEHHHHHTT-

Sequence (171 aa):
SGAYVMSPALEGAFTMVMGHHTHHHDTSAFPFSYLIEKQERSFLMPGANLTSYGTVRDLEKWPARDGRTVQRDAINFEACNPYLTGAMLQAVDALHGLEEQDPDAAEYPCNKTVIRAAALRRGLKLYNKAIVAALGQMLDRGESSERYDGGGRWLDIAGQYVTKREVEALL

InterPro domains:
  IPR032533 Domain of unknown function DUF4954 [PF16314] (1-98)

Organism: NCBI:txid408170

pLDDT: mean 93.28, std 5.53, range [52.34, 98.69]